Protein AF-A0A926DAG0-F1 (afdb_monomer_lite)

Radius of gyration: 17.29 Å; chains: 1; bounding box: 40×30×46 Å

Organism: NCBI:txid2763662

pLDDT: mean 74.92, std 12.05, range [45.72, 88.88]

Secondary structure (DSSP, 8-state):
----SEEEPTTT--EEEEETTS-GGG-TTEETTTEE--HHHHHHHHT-GGGS--HHHHHHHHHHHHHHHHTT-

Foldseek 3Di:
DDDPCFDQAPPPRDGAVHHPPDDPVPADQQDPPRGHDHPVVSCCVPVPVPPPDDVVVVVVVVVVVVVVVVVPD

Sequence (73 aa):
MPDNGAEKRVCCGCDTGVPFDMPVSERKYYEVGSGQFCGNCYIKLHIYPGESYSPERDKEMNLLLRLCRNDKE

Structure (mmCIF, N/CA/C/O backbone):
data_AF-A0A926DAG0-F1
#
_entry.id   AF-A0A926DAG0-F1
#
loop_
_atom_site.group_PDB
_atom_site.id
_atom_site.type_symbol
_atom_site.label_atom_id
_atom_site.label_alt_id
_atom_site.label_comp_id
_atom_site.label_asym_id
_atom_site.label_entity_id
_atom_site.label_seq_id
_atom_site.pdbx_PDB_ins_code
_atom_site.Cartn_x
_atom_site.Cartn_y
_atom_site.Cartn_z
_atom_site.occupancy
_atom_site.B_iso_or_equiv
_atom_site.auth_seq_id
_atom_site.auth_comp_id
_atom_site.auth_asym_id
_atom_site.auth_atom_id
_atom_site.pdbx_PDB_model_num
ATOM 1 N N . MET A 1 1 ? -11.607 8.001 -20.042 1.00 45.72 1 MET A N 1
ATOM 2 C CA . MET A 1 1 ? -10.225 7.480 -19.994 1.00 45.72 1 MET A CA 1
ATOM 3 C C . MET A 1 1 ? -10.336 5.989 -19.734 1.00 45.72 1 MET A C 1
ATOM 5 O O . MET A 1 1 ? -11.099 5.656 -18.831 1.00 45.72 1 MET A O 1
ATOM 9 N N . PRO A 1 2 ? -9.731 5.113 -20.552 1.00 47.31 2 PRO A N 1
ATOM 10 C CA . PRO A 1 2 ? -9.843 3.676 -20.336 1.00 47.31 2 PRO A CA 1
ATOM 11 C C . PRO A 1 2 ? -9.190 3.313 -18.997 1.00 47.31 2 PRO A C 1
ATOM 13 O O . PRO A 1 2 ? -8.228 3.954 -18.579 1.00 47.31 2 PRO A O 1
ATOM 16 N N . ASP A 1 3 ? -9.792 2.361 -18.290 1.00 53.44 3 ASP A N 1
ATOM 17 C CA . ASP A 1 3 ? -9.293 1.857 -17.014 1.00 53.44 3 ASP A CA 1
ATOM 18 C C . ASP A 1 3 ? -8.162 0.868 -17.314 1.00 53.44 3 ASP A C 1
ATOM 20 O O . ASP A 1 3 ? -8.396 -0.183 -17.910 1.00 53.44 3 ASP A O 1
ATOM 24 N N . ASN A 1 4 ? -6.928 1.233 -16.973 1.00 57.84 4 ASN A N 1
ATOM 25 C CA . ASN A 1 4 ? -5.727 0.492 -17.366 1.00 57.84 4 ASN A CA 1
ATOM 26 C C . ASN A 1 4 ? -5.503 -0.786 -16.531 1.00 57.84 4 ASN A C 1
ATOM 28 O O . ASN A 1 4 ? -4.432 -1.382 -16.613 1.00 57.84 4 ASN A O 1
ATOM 32 N N . GLY A 1 5 ? -6.460 -1.182 -15.681 1.00 55.25 5 GLY A N 1
ATOM 33 C CA . GLY A 1 5 ? -6.297 -2.315 -14.763 1.00 55.25 5 GLY A CA 1
ATOM 34 C C . GLY A 1 5 ? -5.206 -2.088 -13.711 1.00 55.25 5 GLY A C 1
ATOM 35 O O . GLY A 1 5 ? -4.680 -3.042 -13.143 1.00 55.25 5 GLY A O 1
ATOM 36 N N . ALA A 1 6 ? -4.831 -0.831 -13.472 1.00 57.91 6 ALA A N 1
ATOM 37 C CA . ALA A 1 6 ? -3.861 -0.457 -12.457 1.00 57.91 6 ALA A CA 1
ATOM 38 C C . ALA A 1 6 ? -4.573 -0.153 -11.137 1.00 57.91 6 ALA A C 1
ATOM 40 O O . ALA A 1 6 ? -5.659 0.435 -11.110 1.00 57.91 6 ALA A O 1
ATOM 41 N N . GLU A 1 7 ? -3.963 -0.557 -10.026 1.00 58.84 7 GLU A N 1
ATOM 42 C CA . GLU A 1 7 ? -4.579 -0.399 -8.713 1.00 58.84 7 GLU A CA 1
ATOM 43 C C . GLU A 1 7 ? -4.765 1.093 -8.384 1.00 58.84 7 GLU A C 1
ATOM 45 O O . GLU A 1 7 ? -3.816 1.884 -8.456 1.00 58.84 7 GLU A O 1
ATOM 50 N N . LYS A 1 8 ? -5.999 1.494 -8.048 1.00 59.88 8 LYS A N 1
ATOM 51 C CA . LYS A 1 8 ? -6.331 2.872 -7.655 1.00 59.88 8 LYS A CA 1
ATOM 52 C C . LYS A 1 8 ? -5.933 3.085 -6.193 1.00 59.88 8 LYS A C 1
ATOM 54 O O . LYS A 1 8 ? -6.302 2.305 -5.323 1.00 59.88 8 LYS A O 1
ATOM 59 N N . ARG A 1 9 ? -5.168 4.145 -5.919 1.00 69.44 9 ARG A N 1
ATOM 60 C CA . ARG A 1 9 ? -4.571 4.408 -4.594 1.00 69.44 9 ARG A CA 1
ATOM 61 C C . ARG A 1 9 ? -5.585 4.892 -3.568 1.00 69.44 9 ARG A C 1
ATOM 63 O O . ARG A 1 9 ? -6.428 5.726 -3.886 1.00 69.44 9 ARG A O 1
ATOM 70 N N . VAL A 1 10 ? -5.354 4.517 -2.310 1.00 62.31 10 VAL A N 1
ATOM 71 C CA . VAL A 1 10 ? -6.154 4.941 -1.146 1.00 62.31 10 VAL A CA 1
ATOM 72 C C . VAL A 1 10 ? -5.994 6.436 -0.823 1.00 62.31 10 VAL A C 1
ATOM 74 O O . VAL A 1 10 ? -6.968 7.090 -0.469 1.00 62.31 10 VAL A O 1
ATOM 77 N N . CYS A 1 11 ? -4.790 7.013 -0.965 1.00 67.75 11 CYS A N 1
ATOM 78 C CA . CYS A 1 11 ? -4.526 8.382 -0.483 1.00 67.75 11 CYS A CA 1
ATOM 79 C C . CYS A 1 11 ? -4.784 9.518 -1.482 1.00 67.75 11 CYS A C 1
ATOM 81 O O . CYS A 1 11 ? -5.230 10.584 -1.074 1.00 67.75 11 CYS A O 1
ATOM 83 N N . CYS A 1 12 ? -4.432 9.358 -2.759 1.00 72.75 12 CYS A N 1
ATOM 84 C CA . CYS A 1 12 ? -4.473 10.466 -3.728 1.00 72.75 12 CYS A CA 1
ATOM 85 C C . CYS A 1 12 ? -5.232 10.145 -5.018 1.00 72.75 12 CYS A C 1
ATOM 87 O O . CYS A 1 12 ? -5.345 11.011 -5.881 1.00 72.75 12 CYS A O 1
ATOM 89 N N . GLY A 1 13 ? -5.702 8.905 -5.186 1.00 70.75 13 GLY A N 1
ATOM 90 C CA . GLY A 1 13 ? -6.412 8.462 -6.388 1.00 70.75 13 GLY A CA 1
ATOM 91 C C . GLY A 1 13 ? -5.580 8.416 -7.680 1.00 70.75 13 GLY A C 1
ATOM 92 O O . GLY A 1 13 ? -6.117 8.038 -8.716 1.00 70.75 13 GLY A O 1
ATOM 93 N N . CYS A 1 14 ? -4.288 8.771 -7.661 1.00 75.94 14 CYS A N 1
ATOM 94 C CA . CYS A 1 14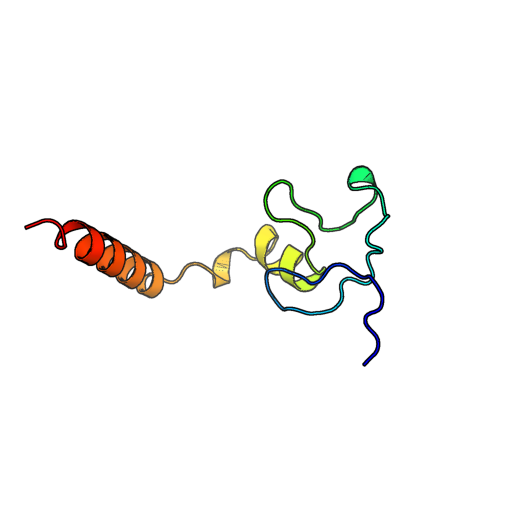 ? -3.436 8.701 -8.852 1.00 75.94 14 CYS A CA 1
ATOM 95 C C . CYS A 1 14 ? -3.175 7.251 -9.277 1.00 75.94 14 CYS A C 1
ATOM 97 O O . CYS A 1 14 ? -2.973 6.396 -8.419 1.00 75.94 14 CYS A O 1
ATOM 99 N N . ASP A 1 15 ? -3.053 6.999 -10.581 1.00 75.06 15 ASP A N 1
ATOM 100 C CA . ASP A 1 15 ? -2.630 5.702 -11.126 1.00 75.06 15 ASP A CA 1
ATOM 101 C C . ASP A 1 15 ? -1.251 5.308 -10.569 1.00 75.06 15 ASP A C 1
ATOM 103 O O . ASP A 1 15 ? -0.340 6.141 -10.485 1.00 75.06 15 ASP A O 1
ATOM 107 N N . THR A 1 16 ? -1.131 4.060 -10.112 1.00 71.88 16 THR A N 1
ATOM 108 C CA . THR A 1 16 ? 0.093 3.466 -9.567 1.00 71.88 16 THR A CA 1
ATOM 109 C C . THR A 1 16 ? 1.120 3.084 -10.597 1.00 71.88 16 THR A C 1
ATOM 111 O O . THR A 1 16 ? 2.304 3.053 -10.254 1.00 71.88 16 THR A O 1
ATOM 114 N N . GLY A 1 17 ? 0.683 2.836 -11.827 1.00 75.75 17 GLY A N 1
ATOM 115 C CA . GLY A 1 17 ? 1.467 2.105 -12.805 1.00 75.75 17 GLY A CA 1
ATOM 116 C C . GLY A 1 17 ? 1.795 0.683 -12.343 1.00 75.75 17 GLY A C 1
ATOM 117 O O . GLY A 1 17 ? 2.629 0.039 -12.971 1.00 75.75 17 GLY A O 1
ATOM 118 N N . VAL A 1 18 ? 1.191 0.203 -11.245 1.00 79.44 18 VAL A N 1
ATOM 119 C CA . VAL A 1 18 ? 1.374 -1.154 -10.730 1.00 79.44 18 VAL A CA 1
ATOM 120 C C . VAL A 1 18 ? 0.240 -2.009 -11.294 1.00 79.44 18 VAL A C 1
ATOM 122 O O . VAL A 1 18 ? -0.927 -1.743 -10.983 1.00 79.44 18 VAL A O 1
ATOM 125 N N . PRO A 1 19 ? 0.555 -3.011 -12.135 1.00 82.06 19 PRO A N 1
ATOM 126 C CA . PRO A 1 19 ? -0.442 -3.929 -12.663 1.00 82.06 19 PRO A CA 1
ATOM 127 C C . PRO A 1 19 ? -1.139 -4.687 -11.535 1.00 82.06 19 PRO A C 1
ATOM 129 O O . PRO A 1 19 ? -0.484 -5.115 -10.581 1.00 82.06 19 PRO A O 1
ATOM 132 N N . PHE A 1 20 ? -2.444 -4.912 -11.674 1.00 76.94 20 PHE A N 1
ATOM 133 C CA . PHE A 1 20 ? -3.225 -5.656 -10.685 1.00 76.94 20 PHE A CA 1
ATOM 134 C C . PHE A 1 20 ? -2.683 -7.071 -10.418 1.00 76.94 20 PHE A C 1
ATOM 136 O O . PHE A 1 20 ? -2.691 -7.524 -9.276 1.00 76.94 20 PHE A O 1
ATOM 143 N N . ASP A 1 21 ? -2.135 -7.734 -11.437 1.00 83.50 21 ASP A N 1
ATOM 144 C CA . ASP A 1 21 ? -1.627 -9.108 -11.324 1.00 83.50 21 ASP A CA 1
ATOM 145 C C . ASP A 1 21 ? -0.176 -9.192 -10.816 1.00 83.50 21 ASP A C 1
ATOM 147 O O . ASP A 1 21 ? 0.362 -10.286 -10.646 1.00 83.50 21 ASP A O 1
ATOM 151 N N . MET A 1 22 ? 0.488 -8.056 -10.563 1.00 85.38 22 MET A N 1
ATOM 152 C CA . MET A 1 22 ? 1.857 -8.060 -10.043 1.00 85.38 22 MET A CA 1
ATOM 153 C C . MET A 1 22 ? 1.882 -8.675 -8.632 1.00 85.38 22 MET A C 1
ATOM 155 O O . MET A 1 22 ? 1.112 -8.224 -7.776 1.00 85.38 22 MET A O 1
ATOM 159 N N . PRO A 1 23 ? 2.768 -9.643 -8.333 1.00 88.56 23 PRO A N 1
ATOM 160 C CA . PRO A 1 23 ? 2.889 -10.218 -6.996 1.00 88.56 23 PRO A CA 1
ATOM 161 C C . PRO A 1 23 ? 3.224 -9.155 -5.949 1.00 88.56 23 PRO A C 1
ATOM 163 O O . PRO A 1 23 ? 4.098 -8.321 -6.172 1.00 88.56 23 PRO A O 1
ATOM 166 N N . VAL A 1 24 ? 2.581 -9.207 -4.777 1.00 87.00 24 VAL A N 1
ATOM 167 C CA . VAL A 1 24 ? 2.789 -8.222 -3.695 1.00 87.00 24 VAL A CA 1
ATOM 168 C C . VAL A 1 24 ? 4.262 -8.094 -3.296 1.00 87.00 24 VAL A C 1
ATOM 170 O O . VAL A 1 24 ? 4.735 -6.987 -3.062 1.00 87.00 24 VAL A O 1
ATOM 173 N N . SER A 1 25 ? 5.006 -9.202 -3.288 1.00 88.19 25 SER A N 1
ATOM 174 C CA . SER A 1 25 ? 6.444 -9.233 -2.985 1.00 88.19 25 SER A CA 1
ATOM 175 C C . SER A 1 25 ? 7.307 -8.405 -3.941 1.00 88.19 25 SER A C 1
ATOM 177 O O . SER A 1 25 ? 8.426 -8.043 -3.594 1.00 88.19 25 SER A O 1
ATOM 179 N N . GLU A 1 26 ? 6.806 -8.113 -5.139 1.00 87.75 26 GLU A N 1
ATOM 180 C CA . GLU A 1 26 ? 7.508 -7.351 -6.175 1.00 87.75 26 GLU A CA 1
ATOM 181 C C . GLU A 1 26 ? 7.041 -5.889 -6.242 1.00 87.75 26 GLU A C 1
ATOM 183 O O . GLU A 1 26 ? 7.660 -5.055 -6.911 1.00 87.75 26 GLU A O 1
ATOM 188 N N . ARG A 1 27 ? 5.964 -5.544 -5.525 1.00 88.12 27 ARG A N 1
ATOM 189 C CA . ARG A 1 27 ? 5.379 -4.205 -5.547 1.00 88.12 27 ARG A CA 1
ATOM 190 C C . ARG A 1 27 ? 6.187 -3.243 -4.691 1.00 88.12 27 ARG A C 1
ATOM 192 O O . ARG A 1 27 ? 6.293 -3.377 -3.474 1.00 88.12 27 ARG A O 1
ATOM 199 N N . LYS A 1 28 ? 6.705 -2.192 -5.322 1.00 85.38 28 LYS A N 1
ATOM 200 C CA . LYS A 1 28 ? 7.287 -1.056 -4.597 1.00 85.38 28 LYS A CA 1
ATOM 201 C C . LYS A 1 28 ? 6.181 -0.232 -3.949 1.00 85.38 28 LYS A C 1
ATOM 203 O O . LYS A 1 28 ? 5.152 0.004 -4.574 1.00 85.38 28 LYS A O 1
ATOM 208 N N . TYR A 1 29 ? 6.431 0.279 -2.744 1.00 87.25 29 TYR A N 1
ATOM 209 C CA . TYR A 1 29 ? 5.501 1.156 -2.015 1.00 87.25 29 TYR A CA 1
ATOM 210 C C . TYR A 1 29 ? 4.147 0.505 -1.682 1.00 87.25 29 TYR A C 1
ATOM 212 O O . TYR A 1 29 ? 3.134 1.199 -1.576 1.00 87.25 29 TYR A O 1
ATOM 220 N N . TYR A 1 30 ? 4.124 -0.821 -1.562 1.00 87.75 30 TYR A N 1
ATOM 221 C CA . TYR A 1 30 ? 2.990 -1.555 -1.024 1.00 87.75 30 TYR A CA 1
ATOM 222 C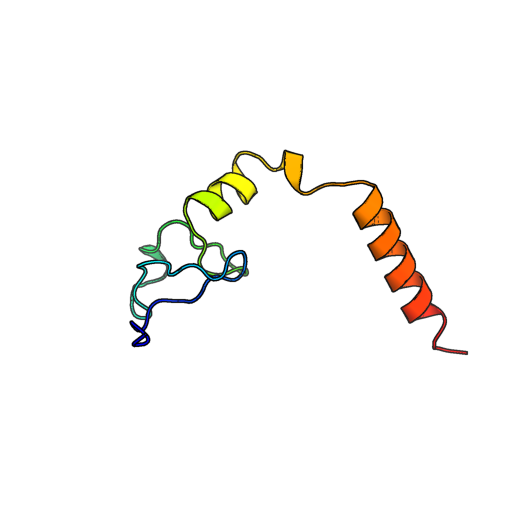 C . TYR A 1 30 ? 3.162 -1.707 0.486 1.00 87.75 30 TYR A C 1
ATOM 224 O O . TYR A 1 30 ? 4.216 -2.147 0.938 1.00 87.75 30 TYR A O 1
ATOM 232 N N . GLU A 1 31 ? 2.125 -1.377 1.247 1.00 85.94 31 GLU A N 1
ATOM 233 C CA . GLU A 1 31 ? 2.124 -1.506 2.703 1.00 85.94 31 GLU A CA 1
ATOM 234 C C . GLU A 1 31 ? 1.086 -2.543 3.130 1.00 85.94 31 GLU A C 1
ATOM 236 O O . GLU A 1 31 ? -0.087 -2.491 2.738 1.00 85.94 31 GLU A O 1
ATOM 241 N N . VAL A 1 32 ? 1.504 -3.490 3.967 1.00 84.62 32 VAL A N 1
ATOM 242 C CA . VAL A 1 32 ? 0.610 -4.543 4.454 1.00 84.62 32 VAL A CA 1
ATOM 243 C C . VAL A 1 32 ? -0.524 -3.919 5.272 1.00 84.62 32 VAL A C 1
ATOM 245 O O . VAL A 1 32 ? -0.302 -3.099 6.155 1.00 84.62 32 VAL A O 1
ATOM 248 N N . GLY A 1 33 ? -1.766 -4.291 4.955 1.00 83.00 33 GLY A N 1
ATOM 249 C CA . GLY A 1 33 ? -2.967 -3.757 5.606 1.00 83.00 33 GLY A CA 1
ATOM 250 C C . GLY A 1 33 ? -3.451 -2.403 5.071 1.00 83.00 33 GLY A C 1
ATOM 251 O O . GLY A 1 33 ? -4.594 -2.048 5.337 1.00 83.00 33 GLY A O 1
ATOM 252 N N . SER A 1 34 ? -2.640 -1.686 4.283 1.00 81.06 34 SER A N 1
ATOM 253 C CA . SER A 1 34 ? -3.020 -0.383 3.702 1.00 81.06 34 SER A CA 1
ATOM 254 C C . SER A 1 34 ? -3.096 -0.385 2.169 1.00 81.06 34 SER A C 1
ATOM 256 O O . SER A 1 34 ? -3.809 0.437 1.597 1.00 81.06 34 SER A O 1
ATOM 258 N N . GLY A 1 35 ? -2.410 -1.316 1.498 1.00 85.56 35 GLY A N 1
ATOM 259 C CA . GLY A 1 35 ? -2.441 -1.483 0.042 1.00 85.56 35 GLY A CA 1
ATOM 260 C C . GLY A 1 35 ? -1.367 -0.678 -0.696 1.00 85.56 35 GLY A C 1
ATOM 261 O O . GLY A 1 35 ? -0.302 -0.379 -0.153 1.00 85.56 35 GLY A O 1
ATOM 262 N N . GLN A 1 36 ? -1.625 -0.358 -1.968 1.00 88.06 36 GLN A N 1
ATOM 263 C CA . GLN A 1 36 ? -0.645 0.266 -2.859 1.00 88.06 36 GLN A CA 1
ATOM 264 C C . GLN A 1 36 ? -0.608 1.809 -2.768 1.00 88.06 36 GLN A C 1
ATOM 266 O O . GLN A 1 36 ? -1.598 2.500 -3.028 1.00 88.06 36 GLN A O 1
ATOM 271 N N . PHE A 1 37 ? 0.583 2.376 -2.527 1.00 85.06 37 PHE A N 1
ATOM 272 C CA . PHE A 1 37 ? 0.839 3.826 -2.526 1.00 85.06 37 PHE A CA 1
ATOM 273 C C . PHE A 1 37 ? 1.650 4.311 -3.729 1.00 85.06 37 PHE A C 1
ATOM 275 O O . PHE A 1 37 ? 2.178 3.522 -4.514 1.00 85.06 37 PHE A O 1
ATOM 282 N N . CYS A 1 38 ? 1.728 5.641 -3.894 1.00 84.12 38 CYS A N 1
ATOM 283 C CA . CYS A 1 38 ? 2.679 6.314 -4.790 1.00 84.12 38 CYS A CA 1
ATOM 284 C C . CYS A 1 38 ? 3.954 6.649 -4.083 1.00 84.12 38 CYS A C 1
ATOM 286 O O . CYS A 1 38 ? 3.928 6.811 -2.871 1.00 84.12 38 CYS A O 1
ATOM 288 N N . GLY A 1 39 ? 5.035 6.814 -4.849 1.00 82.75 39 GLY A N 1
ATOM 289 C CA . GLY A 1 39 ? 6.305 7.263 -4.293 1.00 82.75 39 GLY A CA 1
ATOM 290 C C . GLY A 1 39 ? 6.102 8.487 -3.401 1.00 82.75 39 GLY A C 1
ATOM 291 O O . GLY A 1 39 ? 6.507 8.467 -2.250 1.00 82.75 39 GLY A O 1
ATOM 292 N N . ASN A 1 40 ? 5.343 9.488 -3.858 1.00 83.69 40 ASN A N 1
ATOM 293 C CA . ASN A 1 40 ? 5.089 10.695 -3.065 1.00 83.69 40 ASN A CA 1
ATOM 294 C C . ASN A 1 40 ? 4.263 10.431 -1.791 1.00 83.69 40 ASN A C 1
ATOM 296 O O . ASN A 1 40 ? 4.603 10.955 -0.738 1.00 83.69 40 ASN A O 1
ATOM 300 N N . CYS A 1 41 ? 3.192 9.633 -1.856 1.00 82.12 41 CYS A N 1
ATOM 301 C CA . CYS A 1 41 ? 2.356 9.308 -0.696 1.00 82.12 41 CYS A CA 1
ATOM 302 C C . CYS A 1 41 ? 3.123 8.454 0.310 1.00 82.12 41 CYS A C 1
ATOM 304 O O . CYS A 1 41 ? 3.068 8.732 1.500 1.00 82.12 41 CYS A O 1
ATOM 306 N N . TYR A 1 42 ? 3.879 7.470 -0.172 1.00 84.94 42 TYR A N 1
ATOM 307 C CA . TYR A 1 42 ? 4.731 6.620 0.646 1.00 84.9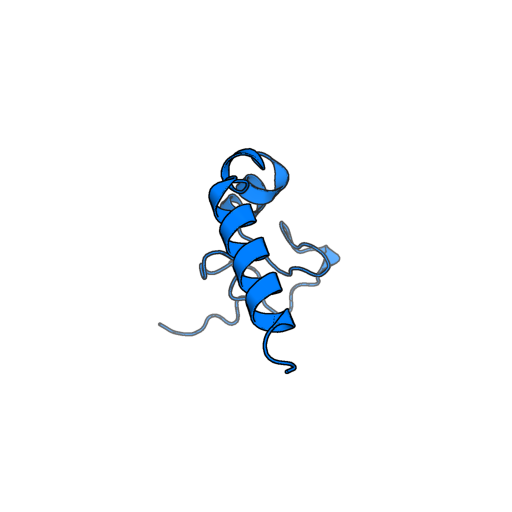4 42 TYR A CA 1
ATOM 308 C C . TYR A 1 42 ? 5.826 7.441 1.338 1.00 84.94 42 TYR A C 1
ATOM 310 O O . TYR A 1 42 ? 6.025 7.323 2.541 1.00 84.94 42 TYR A O 1
ATOM 318 N N . ILE A 1 43 ? 6.485 8.349 0.611 1.00 84.12 43 ILE A N 1
ATOM 319 C CA . ILE A 1 43 ? 7.487 9.264 1.175 1.00 84.12 43 ILE A CA 1
ATOM 320 C C . ILE A 1 43 ? 6.862 10.171 2.241 1.00 84.12 43 ILE A C 1
ATOM 322 O O . ILE A 1 43 ? 7.431 10.321 3.319 1.00 84.12 43 IL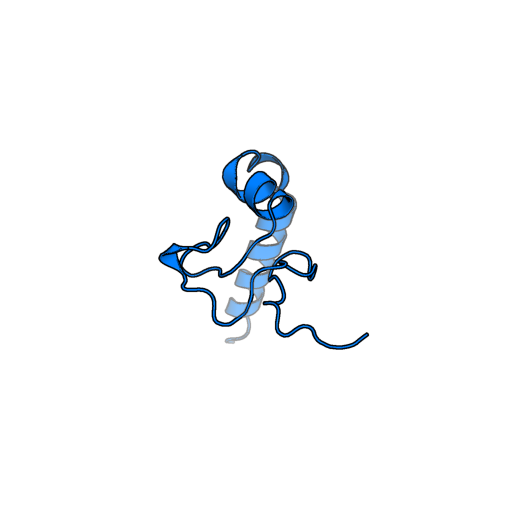E A O 1
ATOM 326 N N . LYS A 1 44 ? 5.684 10.750 1.987 1.00 81.62 44 LYS A N 1
ATOM 327 C CA . LYS A 1 44 ? 4.985 11.572 2.988 1.00 81.62 44 LYS A CA 1
ATOM 328 C C . LYS A 1 44 ? 4.619 10.772 4.239 1.00 81.62 44 LYS A C 1
ATOM 330 O O . LYS A 1 44 ? 4.786 11.278 5.338 1.00 81.62 44 LYS A O 1
ATOM 335 N N . LEU A 1 45 ? 4.174 9.528 4.078 1.00 79.00 45 LEU A N 1
ATOM 336 C CA . LEU A 1 45 ? 3.805 8.660 5.198 1.00 79.00 45 LEU A CA 1
ATOM 337 C C . LEU A 1 45 ? 5.016 8.224 6.037 1.00 79.00 45 LEU A C 1
ATOM 339 O O . LEU A 1 45 ? 4.941 8.255 7.261 1.00 79.00 45 LEU A O 1
ATOM 343 N N . HIS A 1 46 ? 6.127 7.836 5.401 1.00 76.06 46 HIS A N 1
ATOM 344 C CA . HIS A 1 46 ? 7.245 7.181 6.096 1.00 76.06 46 HIS A CA 1
ATOM 345 C C . HIS A 1 46 ? 8.473 8.070 6.335 1.00 76.06 46 HIS A C 1
ATOM 347 O O . HIS A 1 46 ? 9.225 7.818 7.271 1.00 76.06 46 HIS A O 1
ATOM 353 N N . ILE A 1 47 ? 8.710 9.089 5.503 1.00 70.88 47 ILE A N 1
ATOM 354 C CA . ILE A 1 47 ? 9.909 9.946 5.581 1.00 70.88 47 ILE A CA 1
ATOM 355 C C . ILE A 1 47 ? 9.585 11.292 6.239 1.00 70.88 47 ILE A C 1
ATOM 357 O O . ILE A 1 47 ? 10.405 11.820 6.985 1.00 70.88 47 ILE A O 1
ATOM 361 N N . TYR A 1 48 ? 8.378 11.822 6.019 1.00 64.31 48 TYR A N 1
ATOM 362 C CA . TYR A 1 48 ? 7.931 13.101 6.583 1.00 64.31 48 TYR A CA 1
ATOM 363 C C . TYR A 1 48 ? 6.617 12.966 7.369 1.00 64.31 48 TYR A C 1
ATOM 365 O O . TYR A 1 48 ? 5.628 13.615 7.023 1.00 64.31 48 TYR A O 1
ATOM 373 N N . PRO A 1 49 ? 6.584 12.197 8.475 1.00 60.66 49 PRO A N 1
ATOM 374 C CA . PRO A 1 49 ? 5.363 12.033 9.273 1.00 60.66 49 PRO A CA 1
ATOM 375 C C . PRO A 1 49 ? 4.847 13.348 9.903 1.00 60.66 49 PRO A C 1
ATOM 377 O O . PRO A 1 49 ? 3.734 13.392 10.431 1.00 60.66 49 PRO A O 1
ATOM 380 N N . GLY A 1 50 ? 5.641 14.425 9.850 1.00 55.34 50 GLY A N 1
ATOM 381 C CA . GLY A 1 50 ? 5.400 15.701 10.525 1.00 55.34 50 GLY A CA 1
ATOM 382 C C . GLY A 1 50 ? 4.264 16.575 9.981 1.00 55.34 50 GLY A C 1
ATOM 383 O O . GLY A 1 50 ? 3.906 17.531 10.657 1.00 55.34 50 GLY A O 1
ATOM 384 N N . GLU A 1 51 ? 3.668 16.276 8.819 1.00 54.84 51 GLU A N 1
ATOM 385 C CA . GLU A 1 51 ? 2.568 17.092 8.253 1.00 54.84 51 GLU A CA 1
ATOM 386 C C . GLU A 1 51 ? 1.161 16.498 8.460 1.00 54.84 51 GLU A C 1
ATOM 388 O O . GLU A 1 51 ? 0.165 17.117 8.091 1.00 54.84 51 GLU A O 1
ATOM 393 N N . SER A 1 52 ? 1.035 15.305 9.053 1.00 57.22 52 SER A N 1
ATOM 394 C CA . SER A 1 52 ? -0.269 14.636 9.235 1.00 57.22 52 SER A CA 1
ATOM 395 C C . SER A 1 52 ? -0.869 14.749 10.638 1.00 57.22 52 SER A C 1
ATOM 397 O O . SER A 1 52 ? -2.076 14.522 10.789 1.00 57.22 52 SER A O 1
ATOM 399 N N . TYR A 1 53 ? -0.061 15.104 11.642 1.00 61.12 53 TYR A N 1
ATOM 400 C CA . TYR A 1 53 ? -0.530 15.364 13.001 1.00 61.12 53 TYR A CA 1
ATOM 401 C C . TYR A 1 53 ? -0.821 16.854 13.164 1.00 61.12 53 TYR A C 1
ATOM 403 O O . TYR A 1 53 ? 0.087 17.678 13.227 1.00 61.12 53 TYR A O 1
ATOM 411 N N . SER A 1 54 ? -2.104 17.188 13.240 1.00 62.84 54 SER A N 1
ATOM 412 C CA . SER A 1 54 ? -2.566 18.500 13.673 1.00 62.84 54 SER A CA 1
ATOM 413 C C . SER A 1 54 ? -3.367 18.290 14.962 1.00 62.84 54 SER A C 1
ATOM 415 O O . SER A 1 54 ? -4.252 17.425 14.990 1.00 62.84 54 SER A O 1
ATOM 417 N N . PRO A 1 55 ? -3.072 19.037 16.040 1.00 67.00 55 PRO A N 1
ATOM 418 C CA . PRO A 1 55 ? -3.829 18.947 17.287 1.00 67.00 55 PRO A CA 1
ATOM 419 C C . PRO A 1 55 ? -5.315 19.303 17.101 1.00 67.00 55 PRO A C 1
ATOM 421 O O . PRO A 1 55 ? -6.146 18.940 17.929 1.00 67.00 55 PRO A O 1
ATOM 424 N N . GLU A 1 56 ? -5.677 19.982 16.013 1.00 73.94 56 GLU A N 1
ATOM 425 C CA . GLU A 1 56 ? -7.058 20.249 15.616 1.00 73.94 56 GLU A CA 1
ATOM 426 C C . GLU A 1 56 ? -7.790 18.965 15.195 1.00 73.94 56 GLU A C 1
ATOM 428 O O . GLU A 1 56 ? -8.910 18.740 15.649 1.00 73.94 56 GLU A O 1
ATOM 433 N N . ARG A 1 57 ? -7.145 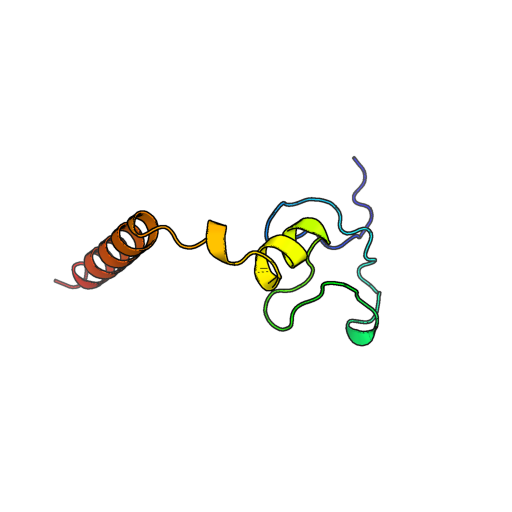18.066 14.435 1.00 72.38 57 ARG A N 1
ATOM 434 C CA . ARG A 1 57 ? -7.757 16.784 14.026 1.00 72.38 57 ARG A CA 1
ATOM 435 C C . ARG A 1 57 ? -7.995 15.831 15.192 1.00 72.38 57 ARG A C 1
ATOM 437 O O . ARG A 1 57 ? -8.976 15.092 15.189 1.00 72.38 57 ARG A O 1
ATOM 444 N N . ASP A 1 58 ? -7.132 15.867 16.204 1.00 77.56 58 ASP A N 1
ATOM 445 C CA . ASP A 1 58 ? -7.325 15.078 17.424 1.00 77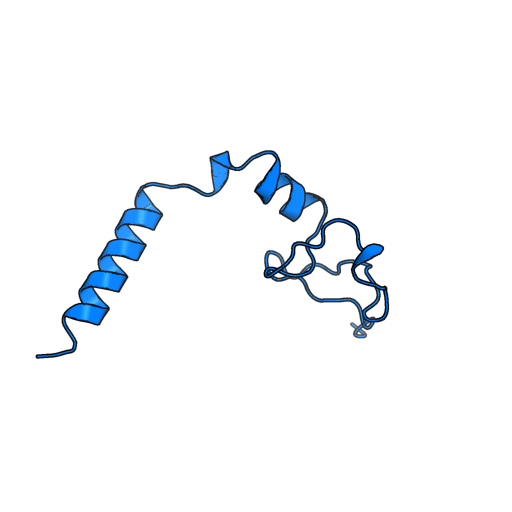.56 58 ASP A CA 1
ATOM 446 C C . ASP A 1 58 ? -8.539 15.578 18.225 1.00 77.56 58 ASP A C 1
ATOM 448 O O . ASP A 1 58 ? -9.352 14.784 18.702 1.00 77.56 58 ASP A O 1
ATOM 452 N N . LYS A 1 59 ? -8.740 16.902 18.296 1.00 83.50 59 LYS A N 1
ATOM 453 C CA . LYS A 1 59 ? -9.939 17.498 18.908 1.00 83.50 59 LYS A CA 1
ATOM 454 C C . LYS A 1 59 ? -11.213 17.103 18.161 1.00 83.50 59 LYS A C 1
ATOM 456 O O . LYS A 1 59 ? -12.194 16.743 18.810 1.00 83.50 59 LYS A O 1
ATOM 461 N N . GLU A 1 60 ? -11.197 17.139 16.829 1.00 83.88 60 GLU A N 1
ATOM 462 C CA . GLU A 1 60 ? -12.333 16.715 15.999 1.00 83.88 60 GLU A CA 1
ATOM 463 C C . GLU A 1 60 ? -12.655 15.227 16.189 1.00 83.88 60 GLU A C 1
ATOM 465 O O . GLU A 1 60 ? -13.806 14.875 16.443 1.00 83.88 60 GLU A O 1
ATOM 470 N N . MET A 1 61 ? -11.645 14.351 16.160 1.00 84.62 61 MET A N 1
ATOM 471 C CA . MET A 1 61 ? -11.822 12.915 16.400 1.00 84.62 61 MET A CA 1
ATOM 472 C C . MET A 1 61 ? -12.404 12.641 17.793 1.00 84.62 61 MET A C 1
ATOM 474 O O . MET A 1 61 ? -13.367 11.886 17.939 1.00 84.62 61 MET A O 1
ATOM 478 N N . ASN A 1 62 ? -11.867 13.289 18.829 1.00 85.38 62 ASN A N 1
ATOM 479 C CA . ASN A 1 62 ? -12.378 13.151 20.192 1.00 85.38 62 ASN A CA 1
ATOM 480 C C . ASN A 1 62 ? -13.821 13.655 20.332 1.00 85.38 62 ASN A C 1
ATOM 482 O O . ASN A 1 62 ? -14.602 13.063 21.080 1.00 85.38 62 ASN A O 1
ATOM 486 N N . LEU A 1 63 ? -14.197 14.722 19.621 1.00 86.31 63 LEU A N 1
ATOM 487 C CA . LEU A 1 63 ? -15.574 15.210 19.592 1.00 86.31 63 LEU A CA 1
ATOM 488 C C . LEU A 1 63 ? -16.514 14.181 18.953 1.00 86.31 63 LEU A C 1
ATOM 490 O O . LEU A 1 63 ? -17.545 13.860 19.542 1.00 86.31 63 LEU A O 1
ATOM 494 N N . LEU A 1 64 ? -16.139 13.616 17.804 1.00 86.56 64 LEU A N 1
ATOM 495 C CA . LEU A 1 64 ? -16.925 12.583 17.122 1.00 86.56 64 LEU A CA 1
ATOM 496 C C . LEU A 1 64 ? -17.117 11.341 18.004 1.00 86.56 64 LEU A C 1
ATOM 498 O O . LEU A 1 64 ? -18.237 10.856 18.153 1.00 86.56 64 LEU A O 1
ATOM 502 N N . LEU A 1 65 ? -16.057 10.877 18.674 1.00 88.88 65 LEU A N 1
ATOM 503 C CA . LEU A 1 65 ? -16.134 9.750 19.611 1.00 88.88 65 LEU A CA 1
ATOM 504 C C . LEU A 1 65 ? -17.074 10.021 20.794 1.00 88.88 65 LEU A C 1
ATOM 506 O O . LEU A 1 65 ? -17.739 9.099 21.270 1.00 88.88 65 LEU A O 1
ATOM 510 N N . ARG A 1 66 ? -17.138 11.267 21.282 1.00 87.69 66 ARG A N 1
ATOM 511 C CA . ARG A 1 66 ? -18.080 11.666 22.341 1.00 87.69 66 ARG A CA 1
ATOM 512 C C . ARG A 1 66 ? -19.519 11.665 21.841 1.00 87.69 66 ARG A C 1
ATOM 514 O O . ARG A 1 66 ? -20.376 11.119 22.524 1.00 87.69 66 ARG A O 1
ATOM 521 N N . LEU A 1 67 ? -19.772 12.216 20.655 1.00 86.75 67 LEU A N 1
ATOM 522 C CA . LEU A 1 67 ? -21.111 12.232 20.059 1.00 86.75 67 LEU A CA 1
ATOM 523 C C . LEU A 1 67 ? -21.647 10.807 19.863 1.00 86.75 67 LEU A C 1
ATOM 525 O O . LEU A 1 67 ? -22.741 10.507 20.321 1.00 86.75 67 LEU A O 1
ATOM 529 N N . CYS A 1 68 ? -20.833 9.886 19.336 1.00 81.31 68 CYS A N 1
ATOM 530 C CA . CYS A 1 68 ? -21.228 8.481 19.188 1.00 81.31 68 CYS A CA 1
ATOM 531 C C . CYS A 1 68 ? -21.510 7.755 20.517 1.00 81.31 68 CYS A C 1
ATOM 533 O O . CYS A 1 68 ? -22.193 6.733 20.523 1.00 81.31 68 CYS A O 1
ATOM 535 N N . ARG A 1 69 ? -20.949 8.223 21.641 1.00 79.44 69 ARG A N 1
ATOM 536 C CA . ARG A 1 69 ? -21.209 7.644 22.971 1.00 79.44 69 ARG A CA 1
ATOM 537 C C . ARG A 1 69 ? -22.492 8.172 23.607 1.00 79.44 69 ARG A C 1
ATOM 539 O O . ARG A 1 69 ? -23.078 7.446 24.402 1.00 79.44 69 ARG A O 1
ATOM 546 N N . ASN A 1 70 ? -22.911 9.383 23.249 1.00 67.56 70 ASN A N 1
ATOM 547 C CA . ASN A 1 70 ? -24.087 10.040 23.817 1.00 67.56 70 ASN A CA 1
ATOM 548 C C . ASN A 1 70 ? -25.397 9.663 23.097 1.00 67.56 70 ASN A C 1
ATOM 550 O O . ASN A 1 70 ? -26.467 9.927 23.623 1.00 67.56 70 ASN A O 1
ATOM 554 N N . ASP A 1 71 ? -25.331 8.988 21.946 1.00 60.19 71 ASP A N 1
ATOM 555 C CA . ASP A 1 71 ? -26.491 8.484 21.182 1.00 60.19 71 ASP A CA 1
ATOM 556 C C . ASP A 1 71 ? -27.151 7.219 21.794 1.00 60.19 71 ASP A C 1
ATOM 558 O O . ASP A 1 71 ? -27.899 6.506 21.128 1.00 60.19 71 ASP A O 1
ATOM 562 N N . LYS A 1 72 ? -26.832 6.879 23.052 1.00 58.94 72 LYS A N 1
ATOM 563 C CA . LYS A 1 72 ? -27.319 5.671 23.749 1.00 58.94 72 LYS A CA 1
ATOM 564 C C . LYS A 1 72 ? -28.232 5.947 24.953 1.00 58.94 72 LYS A C 1
ATOM 566 O O . LYS A 1 72 ? -28.479 5.011 25.713 1.00 58.94 72 LYS A O 1
ATOM 571 N N . GLU A 1 73 ? -28.717 7.176 25.128 1.00 53.06 73 GLU A N 1
ATOM 572 C CA . GLU A 1 73 ? -29.757 7.508 26.123 1.00 53.06 73 GLU A CA 1
ATOM 573 C C . GLU A 1 73 ? -31.153 7.598 25.499 1.00 53.06 73 GLU A C 1
ATOM 575 O O . GLU A 1 73 ? -31.292 8.245 24.437 1.00 53.06 73 GLU A O 1
#